Protein AF-A0AAW9W8H2-F1 (afdb_monomer)

Sequence (127 aa):
VPVEIEWKGVDGKSNPSANRPPSVELNLNQKKDGSIKDSYRKVTSPVQTNSFTENTSFAKVAKGYDYELKAPDAPGYTVEVQKTGTKEKPSFKVIYRQLPSLTVKKILEGEQSPNKSFTINVTFSDK

Mean predicted aligned error: 6.84 Å

Structure (mmCIF, N/CA/C/O backbone):
data_AF-A0AAW9W8H2-F1
#
_entry.id   AF-A0AAW9W8H2-F1
#
loop_
_atom_site.group_PDB
_atom_site.id
_atom_site.type_symbol
_atom_site.label_atom_id
_atom_site.label_alt_id
_atom_site.label_comp_id
_atom_site.label_asym_id
_atom_site.label_entity_id
_atom_site.label_seq_id
_atom_site.pdbx_PDB_ins_code
_atom_site.Cartn_x
_atom_site.Cartn_y
_atom_site.Cartn_z
_atom_site.occupancy
_atom_site.B_iso_or_equiv
_atom_site.auth_seq_id
_atom_site.auth_comp_id
_atom_site.auth_asym_id
_atom_site.auth_atom_id
_atom_site.pdbx_PDB_model_num
ATOM 1 N N . VAL A 1 1 ? -8.759 7.600 11.751 1.00 96.19 1 VAL A N 1
ATOM 2 C CA . VAL A 1 1 ? -7.768 6.499 11.767 1.00 96.19 1 VAL A CA 1
ATOM 3 C C . VAL A 1 1 ? -6.698 6.838 10.757 1.00 96.19 1 VAL A C 1
ATOM 5 O O . VAL A 1 1 ? -7.016 6.805 9.571 1.00 96.19 1 VAL A O 1
ATOM 8 N N . PRO A 1 2 ? -5.517 7.284 11.203 1.00 97.94 2 PRO A N 1
ATOM 9 C CA . PRO A 1 2 ? -4.417 7.622 10.311 1.00 97.94 2 PRO A CA 1
ATOM 10 C C . PRO A 1 2 ? -3.827 6.368 9.662 1.00 97.94 2 PRO A C 1
ATOM 12 O O . PRO A 1 2 ? -3.821 5.288 10.264 1.00 97.94 2 PRO A O 1
ATOM 15 N N . VAL A 1 3 ? -3.351 6.539 8.434 1.00 98.50 3 VAL A N 1
ATOM 16 C CA . VAL A 1 3 ? -2.629 5.534 7.662 1.00 98.50 3 VAL A CA 1
ATOM 17 C C . VAL A 1 3 ? -1.419 6.187 7.012 1.00 98.50 3 VAL A C 1
ATOM 19 O O . VAL A 1 3 ? -1.562 7.185 6.305 1.00 98.50 3 VAL A O 1
ATOM 22 N N . GLU A 1 4 ? -0.258 5.592 7.234 1.00 98.31 4 GLU A N 1
ATOM 23 C CA . GLU A 1 4 ? 0.975 5.889 6.508 1.00 98.31 4 GLU A CA 1
ATOM 24 C C . GLU A 1 4 ? 1.150 4.855 5.388 1.00 98.31 4 GLU A C 1
ATOM 26 O O . GLU A 1 4 ? 0.906 3.667 5.601 1.00 98.31 4 GLU A O 1
ATOM 31 N N . ILE A 1 5 ? 1.547 5.287 4.198 1.00 98.19 5 ILE A N 1
ATOM 32 C CA . ILE A 1 5 ? 1.855 4.425 3.055 1.00 98.19 5 ILE A CA 1
ATOM 33 C C . ILE A 1 5 ? 3.324 4.648 2.707 1.00 98.19 5 ILE A C 1
ATOM 35 O O . ILE A 1 5 ? 3.748 5.791 2.582 1.00 98.19 5 ILE A O 1
ATOM 39 N N . GLU A 1 6 ? 4.099 3.577 2.557 1.00 97.38 6 GLU A N 1
ATOM 40 C CA . GLU A 1 6 ? 5.499 3.620 2.138 1.00 97.38 6 GLU A CA 1
ATOM 41 C C . GLU A 1 6 ? 5.724 2.794 0.873 1.00 97.38 6 GLU A C 1
ATOM 43 O O . GLU A 1 6 ? 5.313 1.636 0.791 1.00 97.38 6 GLU A O 1
ATOM 48 N N . TRP A 1 7 ? 6.478 3.359 -0.065 1.00 97.31 7 TRP A N 1
ATOM 49 C CA . TRP A 1 7 ? 6.964 2.681 -1.260 1.00 97.31 7 TRP A CA 1
ATOM 50 C C . TRP A 1 7 ? 8.462 2.409 -1.136 1.00 97.31 7 TRP A C 1
ATOM 52 O O . TRP A 1 7 ? 9.274 3.328 -1.015 1.00 97.31 7 TRP A O 1
ATOM 62 N N . LYS A 1 8 ? 8.843 1.134 -1.194 1.00 96.44 8 LYS A N 1
ATOM 63 C CA . LYS A 1 8 ? 10.224 0.669 -1.031 1.00 96.44 8 LYS A CA 1
ATOM 64 C C . LYS A 1 8 ? 10.728 -0.002 -2.297 1.00 96.44 8 LYS A C 1
ATOM 66 O O . LYS A 1 8 ? 9.993 -0.743 -2.947 1.00 96.44 8 LYS A O 1
ATOM 71 N N . GLY A 1 9 ? 11.994 0.236 -2.619 1.00 94.38 9 GLY A N 1
ATOM 72 C CA . GLY A 1 9 ? 12.736 -0.505 -3.629 1.00 94.38 9 GLY A CA 1
ATOM 73 C C . GLY A 1 9 ? 12.995 -1.951 -3.204 1.00 94.38 9 GLY A C 1
ATOM 74 O O . GLY A 1 9 ? 12.667 -2.367 -2.089 1.00 94.38 9 GLY A O 1
ATOM 75 N N . VAL A 1 10 ? 13.613 -2.717 -4.105 1.00 91.00 10 VAL A N 1
ATOM 76 C CA . VAL A 1 10 ? 13.930 -4.141 -3.890 1.00 91.00 10 VAL A CA 1
ATOM 77 C C . VAL A 1 10 ? 14.832 -4.334 -2.663 1.00 91.00 10 VAL A C 1
ATOM 79 O O . VAL A 1 10 ? 14.648 -5.272 -1.892 1.00 91.00 10 VAL A O 1
ATOM 82 N N . ASP A 1 11 ? 15.752 -3.396 -2.422 1.00 87.31 11 ASP A N 1
ATOM 83 C CA . ASP A 1 11 ? 16.661 -3.376 -1.269 1.00 87.31 11 ASP A CA 1
ATOM 84 C C . ASP A 1 11 ? 16.004 -2.881 0.037 1.00 87.31 11 ASP A C 1
ATOM 86 O O . ASP A 1 11 ? 16.645 -2.824 1.085 1.00 87.31 11 ASP A O 1
ATOM 90 N N . GLY A 1 12 ? 14.718 -2.520 -0.006 1.00 83.88 12 GLY A N 1
ATOM 91 C CA . GLY A 1 12 ? 13.974 -1.982 1.127 1.00 83.88 12 GLY A CA 1
ATOM 92 C C . GLY A 1 12 ? 14.171 -0.493 1.396 1.00 83.88 12 GLY A C 1
ATOM 93 O O . GLY A 1 12 ? 13.599 -0.001 2.370 1.00 83.88 12 GLY A O 1
ATOM 94 N N . LYS A 1 13 ? 14.934 0.231 0.568 1.00 86.88 13 LYS A N 1
ATOM 95 C CA . LYS A 1 13 ? 15.122 1.682 0.702 1.00 86.88 13 LYS A CA 1
ATOM 96 C C . LYS A 1 13 ? 14.051 2.470 -0.049 1.00 86.88 13 LYS A C 1
ATOM 98 O O . LYS A 1 13 ? 13.361 1.950 -0.923 1.00 86.88 13 LYS A O 1
ATOM 103 N N . SER A 1 14 ? 13.928 3.751 0.275 1.00 78.00 14 SER A N 1
ATOM 104 C CA . SER A 1 14 ? 12.977 4.668 -0.358 1.00 78.00 14 SER A CA 1
ATOM 105 C C . SER A 1 14 ? 13.520 5.179 -1.695 1.00 78.00 14 SER A C 1
ATOM 107 O O . SER A 1 14 ? 14.228 6.178 -1.696 1.00 78.00 14 SER A O 1
ATOM 109 N N . ASN A 1 15 ? 13.253 4.463 -2.795 1.00 85.75 15 ASN A N 1
ATOM 110 C CA . ASN A 1 15 ? 13.341 4.919 -4.200 1.00 85.75 15 ASN A CA 1
ATOM 111 C C . ASN A 1 15 ? 13.059 3.741 -5.168 1.00 85.75 15 ASN A C 1
ATOM 113 O O . ASN A 1 15 ? 13.974 3.274 -5.854 1.00 85.75 15 ASN A O 1
ATOM 117 N N . PRO A 1 16 ? 11.847 3.160 -5.183 1.00 91.62 16 PRO A N 1
ATOM 118 C CA . PRO A 1 16 ? 11.533 2.104 -6.136 1.00 91.62 16 PRO A CA 1
ATOM 119 C C . PRO A 1 16 ? 11.559 2.607 -7.585 1.00 91.62 16 PRO A C 1
ATOM 121 O O . PRO A 1 16 ? 11.120 3.716 -7.881 1.00 91.62 16 PRO A O 1
ATOM 124 N N . SER A 1 17 ? 12.023 1.74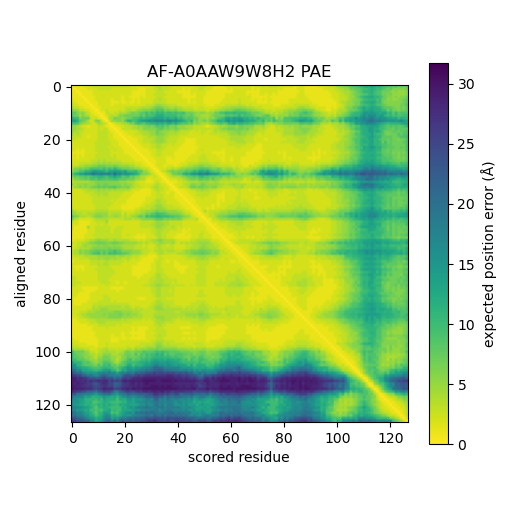9 -8.492 1.00 89.75 17 SER A N 1
ATOM 125 C CA . SER A 1 17 ? 12.041 1.987 -9.939 1.00 89.75 17 SER A CA 1
ATOM 126 C C . SER A 1 17 ? 10.799 1.467 -10.665 1.00 89.75 17 SER A C 1
ATOM 128 O O . SER A 1 17 ? 10.577 1.829 -11.819 1.00 89.75 17 SER A O 1
ATOM 130 N N . ALA A 1 18 ? 9.998 0.613 -10.021 1.00 90.88 18 ALA A N 1
ATOM 131 C CA . ALA A 1 18 ? 8.727 0.168 -10.580 1.00 90.88 18 ALA A CA 1
ATOM 132 C C . ALA A 1 18 ? 7.729 1.336 -10.666 1.00 90.88 18 ALA A C 1
ATOM 134 O O . ALA A 1 18 ? 7.726 2.249 -9.839 1.00 90.88 18 ALA A O 1
ATOM 135 N N . ASN A 1 19 ? 6.868 1.307 -11.685 1.00 92.56 19 ASN A N 1
ATOM 136 C CA . ASN A 1 19 ? 5.823 2.313 -11.838 1.00 92.56 19 ASN A CA 1
ATOM 137 C C . ASN A 1 19 ? 4.820 2.197 -10.688 1.00 92.56 19 ASN A C 1
ATOM 139 O O . ASN A 1 19 ? 4.276 1.122 -10.437 1.00 92.56 19 ASN A O 1
ATOM 143 N N . ARG A 1 20 ? 4.539 3.320 -10.026 1.00 94.25 20 ARG A N 1
ATOM 144 C CA . ARG A 1 20 ? 3.530 3.391 -8.967 1.00 94.25 20 ARG A CA 1
ATOM 145 C C . ARG A 1 20 ? 2.168 3.761 -9.560 1.00 94.25 20 ARG A C 1
ATOM 147 O O . ARG A 1 20 ? 2.125 4.567 -10.493 1.00 94.25 20 ARG A O 1
ATOM 154 N N . PRO A 1 21 ? 1.057 3.199 -9.049 1.00 95.44 21 PRO A N 1
ATOM 155 C CA . PRO A 1 21 ? -0.275 3.621 -9.461 1.00 95.44 21 PRO A CA 1
ATOM 156 C C . PRO A 1 21 ? -0.491 5.105 -9.117 1.00 95.44 21 PRO A C 1
ATOM 158 O O . PRO A 1 21 ? 0.139 5.612 -8.192 1.00 95.44 21 PRO A O 1
ATOM 161 N N . PRO A 1 22 ? -1.396 5.816 -9.810 1.00 95.94 22 PRO A N 1
ATOM 162 C CA . PRO A 1 22 ? -1.654 7.234 -9.543 1.00 95.94 22 PRO A CA 1
ATOM 163 C C . PRO A 1 22 ? -2.296 7.481 -8.166 1.00 95.94 22 PRO A C 1
ATOM 165 O O . PRO A 1 22 ? -2.200 8.574 -7.608 1.00 95.94 22 PRO A O 1
ATOM 168 N N . SER A 1 23 ? -2.974 6.477 -7.612 1.00 97.00 23 SER A N 1
ATOM 169 C CA . SER A 1 23 ? -3.589 6.519 -6.290 1.00 97.00 23 SER A CA 1
ATOM 170 C C . SER A 1 23 ? -3.809 5.109 -5.743 1.00 97.00 23 SER A C 1
ATOM 172 O O .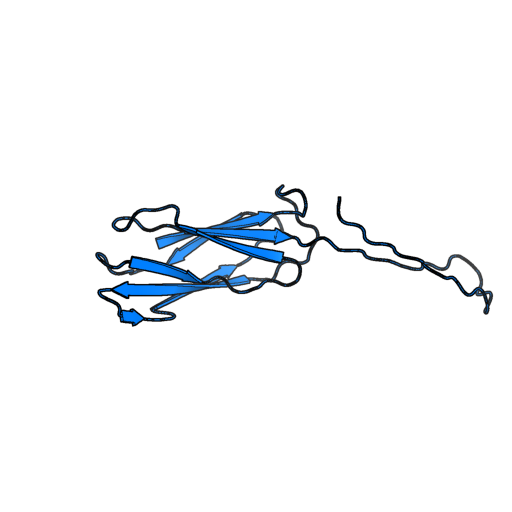 SER A 1 23 ? -3.748 4.121 -6.475 1.00 97.00 23 SER A O 1
ATOM 174 N N . VAL A 1 24 ? -4.072 5.025 -4.440 1.00 96.94 24 VAL A N 1
ATOM 175 C CA . VAL A 1 24 ? -4.388 3.790 -3.717 1.00 96.94 24 VAL A CA 1
ATOM 176 C C . VAL A 1 24 ? -5.726 3.976 -2.999 1.00 96.94 24 VAL A C 1
ATOM 178 O O . VAL A 1 24 ? -5.853 4.874 -2.166 1.00 96.94 24 VAL A O 1
ATOM 181 N N . GLU A 1 25 ? -6.729 3.144 -3.298 1.00 97.81 25 GLU A N 1
ATOM 182 C CA . GLU A 1 25 ? -7.988 3.089 -2.535 1.00 97.81 25 GLU A CA 1
ATOM 183 C C . GLU A 1 25 ? -7.853 2.087 -1.385 1.00 97.81 25 GLU A C 1
ATOM 185 O O . GLU A 1 25 ? -7.765 0.883 -1.601 1.00 97.81 25 GLU A O 1
ATOM 190 N N . LEU A 1 26 ? -7.865 2.583 -0.153 1.00 98.06 26 LEU A N 1
ATOM 191 C CA . LEU A 1 26 ? -7.790 1.772 1.054 1.00 98.06 26 LEU A CA 1
ATOM 192 C C . LEU A 1 26 ? -9.185 1.498 1.618 1.00 98.06 26 LEU A C 1
ATOM 194 O O . LEU A 1 26 ? -10.020 2.402 1.708 1.00 98.06 26 LEU A O 1
ATOM 198 N N . ASN A 1 27 ? -9.397 0.273 2.098 1.00 97.81 27 ASN A N 1
ATOM 199 C CA . ASN A 1 27 ? -10.651 -0.161 2.707 1.00 97.81 27 ASN A CA 1
ATOM 200 C C . ASN A 1 27 ? -10.444 -0.485 4.188 1.00 97.81 27 ASN A C 1
ATOM 202 O O . ASN A 1 27 ? -9.592 -1.293 4.545 1.00 97.81 27 ASN A O 1
ATOM 206 N N . LEU A 1 28 ? -11.241 0.130 5.058 1.00 97.62 28 LEU A N 1
ATOM 207 C CA . LEU A 1 28 ? -11.253 -0.161 6.487 1.00 97.62 28 LEU A CA 1
ATOM 208 C C . LEU A 1 28 ? -12.420 -1.093 6.802 1.00 97.62 28 LEU A C 1
ATOM 210 O O . LEU A 1 28 ? -13.579 -0.713 6.635 1.00 97.62 28 LEU A O 1
ATOM 214 N N . ASN A 1 29 ? -12.112 -2.278 7.311 1.00 96.50 29 ASN A N 1
ATOM 215 C CA . ASN A 1 29 ? -13.074 -3.237 7.830 1.00 96.50 29 ASN A CA 1
ATOM 216 C C . ASN A 1 29 ? -13.302 -2.995 9.322 1.00 96.50 29 ASN A C 1
ATOM 218 O O . ASN A 1 29 ? -12.358 -2.715 10.063 1.00 96.50 29 ASN A O 1
ATOM 222 N N . GLN A 1 30 ? -14.547 -3.131 9.773 1.00 95.75 30 GLN A N 1
ATOM 223 C CA . GLN A 1 30 ? -14.919 -3.006 11.183 1.00 95.75 30 GLN A CA 1
ATOM 224 C C . GLN A 1 30 ? -15.300 -4.380 11.744 1.00 95.75 30 GLN A C 1
ATOM 226 O O . GLN A 1 30 ? -16.102 -5.084 11.137 1.00 95.75 30 GLN A O 1
ATOM 231 N N . LYS A 1 31 ? -14.750 -4.749 12.904 1.00 93.88 31 LYS A N 1
ATOM 232 C CA . LYS A 1 31 ? -14.981 -6.033 13.577 1.00 93.88 31 LYS A CA 1
ATOM 233 C C . LYS A 1 31 ? -15.523 -5.824 14.991 1.00 93.88 31 LYS A C 1
ATOM 235 O O . LYS A 1 31 ? -15.038 -4.956 15.724 1.00 93.88 31 LYS A O 1
ATOM 240 N N . LYS A 1 32 ? -16.513 -6.631 15.375 1.00 91.06 32 LYS A N 1
ATOM 241 C CA . LYS A 1 32 ? -17.052 -6.698 16.742 1.00 91.06 32 LYS A CA 1
ATOM 242 C C . LYS A 1 32 ? -17.738 -8.039 16.980 1.00 91.06 32 LYS A C 1
ATOM 244 O O . LYS A 1 32 ? -18.575 -8.431 16.174 1.00 91.06 32 LYS A O 1
ATOM 249 N N . ASP A 1 33 ? -17.392 -8.712 18.075 1.00 86.94 33 ASP A N 1
ATOM 250 C CA . ASP A 1 33 ? -18.071 -9.923 18.565 1.00 86.94 33 ASP A CA 1
ATOM 251 C C . ASP A 1 33 ? -18.284 -10.996 17.474 1.00 86.94 33 ASP A C 1
ATOM 253 O O . ASP A 1 33 ? -19.367 -11.547 17.314 1.00 86.94 33 ASP A O 1
ATOM 257 N N . GLY A 1 34 ? -17.256 -11.242 16.652 1.00 82.56 34 GLY A N 1
ATOM 258 C CA . GLY A 1 34 ? -17.300 -12.206 15.542 1.00 82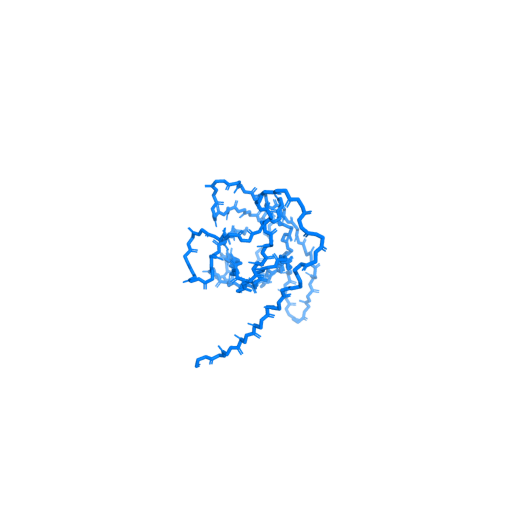.56 34 GLY A CA 1
ATOM 259 C C . GLY A 1 34 ? -17.959 -11.699 14.251 1.00 82.56 34 GLY A C 1
ATOM 260 O O . GLY A 1 34 ? -17.777 -12.310 13.202 1.00 82.56 34 GLY A O 1
ATOM 261 N N . SER A 1 35 ? -18.655 -10.558 14.281 1.00 89.56 35 SER A N 1
ATOM 262 C CA . SER A 1 35 ? -19.178 -9.901 13.078 1.00 89.56 35 SER A CA 1
ATOM 263 C C . SER A 1 35 ? -18.106 -9.058 12.382 1.00 89.56 35 SER A C 1
ATOM 265 O O . SER A 1 35 ? -17.309 -8.371 13.033 1.00 89.56 35 SER A O 1
ATOM 267 N N . ILE A 1 36 ? -18.101 -9.098 11.048 1.00 93.00 36 ILE A N 1
ATOM 268 C CA . ILE A 1 36 ? -17.230 -8.281 10.199 1.00 93.00 36 ILE A CA 1
ATOM 269 C C . ILE A 1 36 ? -18.109 -7.466 9.257 1.00 93.00 36 ILE A C 1
ATOM 271 O O . ILE A 1 36 ? -18.930 -8.006 8.521 1.00 93.00 36 ILE A O 1
ATOM 275 N N . LYS A 1 37 ? -17.912 -6.150 9.270 1.00 94.19 37 LYS A N 1
ATOM 276 C CA . LYS A 1 37 ? -18.439 -5.235 8.264 1.00 94.19 37 LYS A CA 1
ATOM 277 C C . LYS A 1 37 ? -17.311 -4.872 7.306 1.00 94.19 37 LYS A C 1
ATOM 279 O O . LYS A 1 37 ? -16.490 -3.996 7.606 1.00 94.19 37 LYS A O 1
ATOM 284 N N . ASP A 1 38 ? -17.265 -5.574 6.178 1.00 93.00 38 ASP A N 1
ATOM 285 C CA . ASP A 1 38 ? -16.315 -5.295 5.105 1.00 93.00 38 ASP A CA 1
ATOM 286 C C . ASP A 1 38 ? -16.547 -3.911 4.492 1.00 93.00 38 ASP A C 1
ATOM 288 O O . ASP A 1 38 ? -17.679 -3.437 4.382 1.00 93.00 38 ASP A O 1
ATOM 292 N N . SER A 1 39 ? -15.453 -3.258 4.092 1.00 90.69 39 SER A N 1
ATOM 2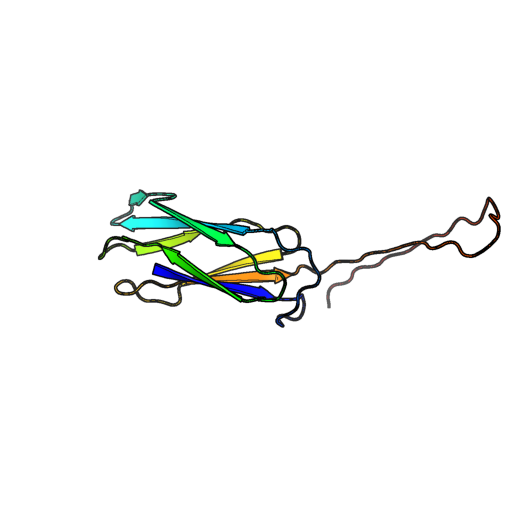93 C CA . SER A 1 39 ? -15.454 -1.932 3.459 1.00 90.69 39 SER A CA 1
ATOM 294 C C . SER A 1 39 ? -16.277 -0.886 4.224 1.00 90.69 39 SER A C 1
ATOM 296 O O . SER A 1 39 ? -16.919 -0.023 3.625 1.00 90.69 39 SER A O 1
ATOM 298 N N . TYR A 1 40 ? -16.261 -0.943 5.563 1.00 96.12 40 TYR A N 1
ATOM 299 C CA . TYR A 1 40 ? -16.975 -0.009 6.438 1.00 96.12 40 TYR A CA 1
ATOM 300 C C . TYR A 1 40 ? -16.668 1.460 6.102 1.00 96.12 40 TYR A C 1
ATOM 302 O O . TYR A 1 40 ? -17.566 2.307 6.130 1.00 96.12 40 TYR A O 1
ATOM 310 N N . ARG A 1 41 ? -15.409 1.767 5.773 1.00 96.94 41 ARG A N 1
ATOM 311 C CA . ARG A 1 41 ? -14.990 3.060 5.218 1.00 96.94 41 ARG A CA 1
ATOM 312 C C . ARG A 1 41 ? -13.988 2.856 4.091 1.00 96.94 41 ARG A C 1
ATOM 314 O O . ARG A 1 41 ? -13.230 1.892 4.107 1.00 96.94 41 ARG A O 1
ATOM 321 N N . LYS A 1 42 ? -13.944 3.825 3.180 1.00 97.00 42 LYS A N 1
ATOM 322 C CA . LYS A 1 42 ? -12.968 3.908 2.094 1.00 97.00 42 LYS A CA 1
ATOM 323 C C . LYS A 1 42 ? -12.245 5.246 2.125 1.00 97.00 42 LYS A C 1
ATOM 325 O O . LYS A 1 42 ? -12.841 6.245 2.538 1.00 97.00 42 LYS A O 1
ATOM 330 N N . VAL A 1 43 ? -10.988 5.267 1.704 1.00 97.50 43 VAL A N 1
ATOM 331 C CA . VAL A 1 43 ? -10.245 6.505 1.454 1.00 97.50 43 VAL A CA 1
ATOM 332 C C . VAL A 1 43 ? -9.278 6.298 0.300 1.00 97.50 43 VAL A C 1
ATOM 334 O O . VAL A 1 43 ? -8.620 5.265 0.218 1.00 97.50 43 VAL A O 1
ATOM 337 N N . THR A 1 44 ? -9.173 7.290 -0.575 1.00 97.62 44 THR A N 1
ATOM 338 C CA . THR A 1 44 ? -8.210 7.286 -1.675 1.00 97.62 44 THR A CA 1
ATOM 339 C C . THR A 1 44 ? -7.022 8.159 -1.298 1.00 97.62 44 THR A C 1
ATOM 341 O O . THR A 1 44 ? -7.199 9.323 -0.938 1.00 97.62 44 THR A O 1
ATOM 344 N N . SER A 1 45 ? -5.815 7.603 -1.371 1.00 97.00 45 SER A N 1
ATOM 345 C CA . SER A 1 45 ? -4.565 8.344 -1.208 1.00 97.00 45 SER A CA 1
ATOM 346 C C . SER A 1 45 ? -3.931 8.574 -2.580 1.00 97.00 45 SER A C 1
ATOM 348 O O . SER A 1 45 ? -3.604 7.590 -3.246 1.00 97.00 45 SER A O 1
ATOM 350 N N . PRO A 1 46 ? -3.765 9.824 -3.042 1.00 96.69 46 PRO A N 1
ATOM 351 C CA . PRO A 1 46 ? -3.018 10.098 -4.265 1.00 96.69 46 PRO A CA 1
ATOM 352 C C . PRO A 1 46 ? -1.536 9.771 -4.054 1.00 96.69 46 PRO A C 1
ATOM 354 O O . PRO A 1 46 ? -0.974 10.104 -3.010 1.00 96.69 46 PRO A O 1
ATOM 357 N N . VAL A 1 47 ? -0.905 9.139 -5.042 1.00 95.25 47 VAL A N 1
ATOM 358 C CA . VAL A 1 47 ? 0.538 8.872 -5.028 1.00 95.25 47 VAL A CA 1
ATOM 359 C C . VAL A 1 47 ? 1.251 10.072 -5.633 1.00 95.25 47 VAL A C 1
ATOM 361 O O . VAL A 1 47 ? 0.923 10.524 -6.730 1.00 95.25 47 VAL A O 1
ATOM 364 N N . GLN A 1 48 ? 2.230 10.607 -4.910 1.00 91.94 48 GLN A N 1
ATOM 365 C CA . GLN A 1 48 ? 2.974 11.781 -5.353 1.00 91.94 48 GLN A CA 1
ATOM 366 C C . GLN A 1 48 ? 4.261 11.356 -6.058 1.00 91.94 48 GLN A C 1
ATOM 368 O O . GLN A 1 48 ? 5.033 10.560 -5.528 1.00 91.94 48 GLN A O 1
ATOM 373 N N . THR A 1 49 ? 4.547 11.931 -7.226 1.00 86.19 49 THR A N 1
ATOM 374 C CA . THR A 1 49 ? 5.719 11.560 -8.040 1.00 86.19 49 THR A CA 1
ATOM 375 C C . THR A 1 49 ? 7.043 11.682 -7.281 1.00 86.19 49 THR A C 1
ATOM 377 O O . THR A 1 49 ? 7.895 10.810 -7.413 1.00 86.19 49 THR A O 1
ATOM 380 N N . ASN A 1 50 ? 7.186 12.709 -6.435 1.00 87.25 50 ASN A N 1
ATOM 381 C CA . ASN A 1 50 ? 8.437 13.037 -5.738 1.00 87.25 50 ASN A CA 1
ATOM 382 C C . ASN A 1 50 ? 8.450 12.649 -4.247 1.00 87.25 50 ASN A C 1
ATOM 384 O O . ASN A 1 50 ? 9.382 13.013 -3.535 1.00 87.25 50 ASN A O 1
ATOM 388 N N . SER A 1 51 ? 7.427 11.940 -3.763 1.00 91.38 51 SER A N 1
ATOM 389 C CA . SER A 1 51 ? 7.397 11.384 -2.406 1.00 91.38 51 SER A CA 1
ATOM 390 C C . SER A 1 51 ? 7.232 9.878 -2.484 1.00 91.38 51 SER A C 1
ATOM 392 O O . SER A 1 51 ? 6.488 9.401 -3.330 1.00 91.38 51 SER A O 1
ATOM 394 N N . PHE A 1 52 ? 7.889 9.135 -1.599 1.00 94.69 52 PHE A N 1
ATOM 395 C CA . PHE A 1 52 ? 7.693 7.687 -1.433 1.00 94.69 52 PHE A CA 1
ATOM 396 C C . PHE A 1 52 ? 6.942 7.346 -0.148 1.00 94.69 52 PHE A C 1
ATOM 398 O O . PHE A 1 52 ? 6.823 6.175 0.208 1.00 94.69 52 PHE A O 1
ATOM 405 N N . THR A 1 53 ? 6.450 8.375 0.536 1.00 95.25 53 THR A N 1
ATOM 406 C CA . THR A 1 53 ? 5.613 8.245 1.716 1.00 95.25 53 THR A CA 1
ATOM 407 C C . THR A 1 53 ? 4.376 9.109 1.540 1.00 95.25 53 THR A C 1
ATOM 409 O O . THR A 1 53 ? 4.471 10.301 1.232 1.00 95.25 53 THR A O 1
ATOM 412 N N . GLU A 1 54 ? 3.208 8.523 1.762 1.00 95.62 54 GLU A N 1
ATOM 413 C CA . GLU A 1 54 ? 1.938 9.233 1.774 1.00 95.62 54 GLU A CA 1
ATOM 414 C C . GLU A 1 54 ? 1.255 9.074 3.130 1.00 95.62 54 GLU A C 1
ATOM 416 O O . GLU A 1 54 ? 1.370 8.049 3.797 1.00 95.62 54 GLU A O 1
ATOM 421 N N . ASN A 1 55 ? 0.512 10.099 3.536 1.00 96.88 55 ASN A N 1
ATOM 422 C CA . ASN A 1 55 ? -0.298 10.062 4.744 1.00 96.88 55 ASN A CA 1
ATOM 423 C C . ASN A 1 55 ? -1.754 10.320 4.374 1.00 96.88 55 ASN A C 1
ATOM 425 O O . ASN A 1 55 ? -2.073 11.297 3.696 1.00 96.88 55 ASN A O 1
ATOM 429 N N . THR A 1 56 ? -2.648 9.460 4.849 1.00 97.50 56 THR A N 1
ATOM 430 C CA . THR A 1 56 ? -4.096 9.618 4.694 1.00 97.50 56 THR A CA 1
ATOM 431 C C . THR A 1 56 ? -4.813 9.227 5.983 1.00 97.50 56 THR A C 1
ATOM 433 O O . THR A 1 56 ? -4.200 8.788 6.959 1.00 97.50 56 THR A O 1
ATOM 436 N N . SER A 1 57 ? -6.129 9.422 6.048 1.00 97.56 57 SER A N 1
ATOM 437 C CA . SER A 1 57 ? -6.894 8.976 7.208 1.00 97.56 57 SER A CA 1
ATOM 438 C C . SER A 1 57 ? -8.362 8.706 6.905 1.00 97.56 57 SER A C 1
ATOM 440 O O . SER A 1 57 ? -8.999 9.388 6.107 1.00 97.56 57 SER A O 1
ATOM 442 N N . PHE A 1 58 ? -8.935 7.743 7.625 1.00 97.56 58 PHE A N 1
ATOM 443 C CA . PHE A 1 58 ? -10.381 7.550 7.671 1.00 97.56 58 PHE A CA 1
ATOM 444 C C . PHE A 1 58 ? -10.998 8.478 8.720 1.00 97.56 58 PHE A C 1
ATOM 446 O O . PHE A 1 58 ? -10.696 8.365 9.918 1.00 97.56 58 PHE A O 1
ATOM 453 N N . ALA A 1 59 ? -11.888 9.367 8.285 1.00 93.75 59 ALA A N 1
ATOM 454 C CA . ALA A 1 59 ? -12.659 10.242 9.161 1.00 93.75 59 ALA A CA 1
ATOM 455 C C . ALA A 1 59 ? -13.903 9.534 9.736 1.00 93.75 59 ALA A C 1
ATOM 457 O O . ALA A 1 59 ? -14.400 8.557 9.175 1.00 93.75 59 ALA A O 1
ATOM 458 N N . LYS A 1 60 ? -14.437 10.056 10.852 1.00 92.44 60 LYS A N 1
ATOM 459 C CA . LYS A 1 60 ? -15.717 9.619 11.458 1.00 92.44 60 LYS A CA 1
ATOM 460 C C . LYS A 1 60 ? -15.804 8.094 11.678 1.00 92.44 60 LYS A C 1
ATOM 462 O O . LYS A 1 60 ? -16.780 7.439 11.299 1.00 92.44 60 LYS A O 1
ATOM 467 N N . VAL A 1 61 ? -14.753 7.526 12.268 1.00 93.31 61 VAL A N 1
ATOM 468 C CA . VAL A 1 61 ? -14.659 6.100 12.6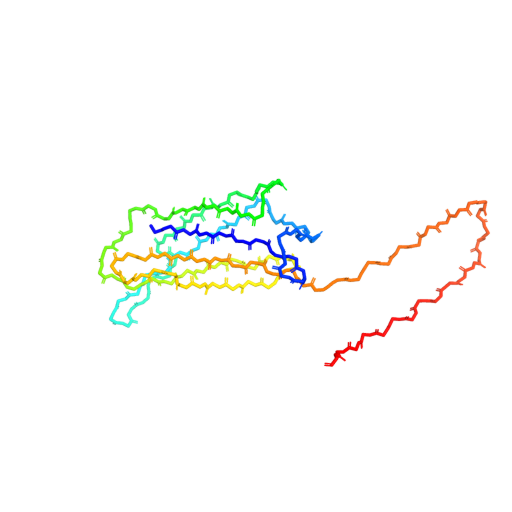16 1.00 93.31 61 VAL A CA 1
ATOM 469 C C . VAL A 1 61 ? -15.167 5.881 14.044 1.00 93.31 61 VAL A C 1
ATOM 471 O O . VAL A 1 61 ? -14.883 6.685 14.929 1.00 93.31 61 VAL A O 1
ATOM 474 N N . ALA A 1 62 ? -15.948 4.820 14.262 1.00 91.69 62 ALA A N 1
ATOM 475 C CA . ALA A 1 62 ? -16.572 4.554 15.557 1.00 91.69 62 ALA A CA 1
ATOM 476 C C . ALA A 1 62 ? -15.537 4.089 16.598 1.00 91.69 62 ALA A C 1
ATOM 478 O O . ALA A 1 62 ? -14.542 3.447 16.262 1.00 91.69 62 ALA A O 1
ATOM 479 N N . LYS A 1 63 ? -15.768 4.379 17.877 1.00 89.25 63 LYS A N 1
ATOM 480 C CA . LYS A 1 63 ? -14.923 3.875 18.973 1.00 89.25 63 LYS A CA 1
ATOM 481 C C . LYS A 1 63 ? -15.417 2.506 19.452 1.00 89.25 63 LYS A C 1
ATOM 483 O O . LYS A 1 63 ? -16.592 2.195 19.282 1.00 89.25 63 LYS A O 1
ATOM 488 N N . GLY A 1 64 ? -14.533 1.717 20.065 1.00 88.31 64 GLY A N 1
ATOM 489 C CA . GLY A 1 64 ? -14.883 0.428 20.684 1.00 88.31 64 GLY A CA 1
ATOM 490 C C . GLY A 1 64 ? -14.966 -0.764 19.723 1.00 88.31 64 GLY A C 1
ATOM 491 O O . GLY A 1 64 ? -15.444 -1.822 20.118 1.00 88.31 64 GLY A O 1
ATOM 492 N N . TYR A 1 65 ? -14.495 -0.608 18.486 1.00 92.19 65 TYR A N 1
ATOM 493 C CA . TYR A 1 65 ? -14.425 -1.675 17.486 1.00 92.19 65 TYR A CA 1
ATOM 494 C C . TYR A 1 65 ? -12.972 -2.017 17.181 1.00 92.19 65 TYR A C 1
ATOM 496 O O . TYR A 1 65 ? -12.095 -1.155 17.278 1.00 92.19 65 TYR A O 1
ATOM 504 N N . ASP A 1 66 ? -12.740 -3.256 16.761 1.00 93.00 66 ASP A N 1
ATOM 505 C CA . ASP A 1 66 ? -11.479 -3.637 16.145 1.00 93.00 66 ASP A CA 1
ATOM 506 C C . ASP A 1 66 ? -11.523 -3.317 14.652 1.00 93.00 66 ASP A C 1
ATOM 508 O O . ASP A 1 66 ? -12.555 -3.455 13.993 1.00 93.00 66 ASP A O 1
ATOM 512 N N . TYR A 1 67 ? -10.399 -2.852 14.120 1.00 95.75 67 TYR A N 1
ATOM 513 C CA . TYR A 1 67 ? -10.288 -2.443 12.727 1.00 95.75 67 TYR A CA 1
ATOM 514 C C . TYR A 1 67 ? -9.196 -3.232 12.024 1.00 95.75 67 TYR A C 1
ATOM 516 O O . TYR A 1 67 ? -8.147 -3.512 12.606 1.00 95.75 67 TYR A O 1
ATOM 524 N N . GLU A 1 68 ? -9.444 -3.538 10.758 1.00 95.81 68 GLU A N 1
ATOM 525 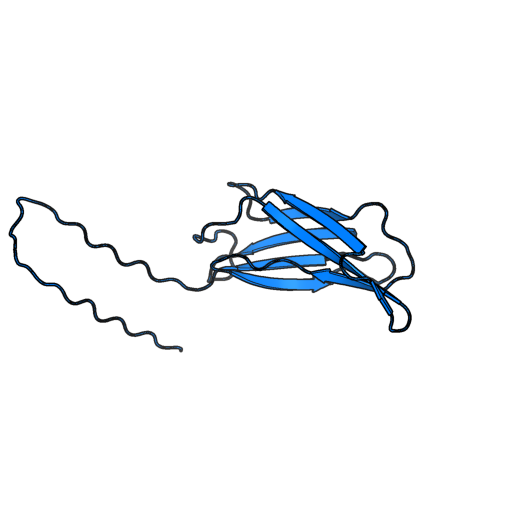C CA . GLU A 1 68 ? -8.485 -4.137 9.837 1.00 95.81 68 GLU A CA 1
ATOM 526 C C . GLU A 1 68 ? -8.439 -3.281 8.574 1.00 95.81 68 GLU A C 1
ATOM 528 O O . GLU A 1 68 ? -9.477 -2.839 8.081 1.00 95.81 68 GLU A O 1
ATOM 533 N N . LEU A 1 69 ? -7.236 -3.023 8.073 1.00 97.75 69 LEU A N 1
ATOM 534 C CA . LEU A 1 69 ? -7.028 -2.276 6.844 1.00 97.75 69 LEU A CA 1
ATOM 535 C C . LEU A 1 69 ? -6.738 -3.255 5.704 1.00 97.75 69 LEU A C 1
ATOM 537 O O . LEU A 1 69 ? -5.871 -4.114 5.831 1.00 97.75 69 LEU A O 1
ATOM 541 N N . LYS A 1 70 ? -7.440 -3.096 4.583 1.00 97.44 70 LYS A N 1
ATOM 542 C CA . LYS A 1 70 ? -7.148 -3.765 3.316 1.00 97.44 70 LYS A CA 1
ATOM 543 C C . LYS A 1 70 ? -6.590 -2.737 2.338 1.00 97.44 70 LYS A C 1
ATOM 545 O O . LYS A 1 70 ? -7.237 -1.723 2.059 1.00 97.44 70 LYS A O 1
ATOM 550 N N . ALA A 1 71 ? -5.392 -3.011 1.842 1.00 97.62 71 ALA A N 1
ATOM 551 C CA . ALA A 1 71 ? -4.755 -2.267 0.767 1.00 97.62 71 ALA A CA 1
ATOM 552 C C . ALA A 1 71 ? -4.838 -3.091 -0.533 1.00 97.62 71 ALA A C 1
ATOM 554 O O . ALA A 1 71 ? -4.808 -4.320 -0.455 1.00 97.62 71 ALA A O 1
ATOM 555 N N . PRO A 1 72 ? -5.008 -2.450 -1.699 1.00 97.19 72 PRO A N 1
ATOM 556 C CA . PRO A 1 72 ? -5.061 -3.140 -2.981 1.00 97.19 72 PRO A CA 1
ATOM 557 C C . PRO A 1 72 ? -3.664 -3.591 -3.416 1.00 97.19 72 PRO A C 1
ATOM 559 O O . PRO A 1 72 ? -2.662 -3.005 -3.014 1.00 97.19 72 PRO A O 1
ATOM 562 N N . ASP A 1 73 ? -3.598 -4.590 -4.291 1.00 96.56 73 ASP A N 1
ATOM 563 C CA . ASP A 1 73 ? -2.340 -4.957 -4.936 1.00 96.56 73 ASP A CA 1
ATOM 564 C C . ASP A 1 73 ? -1.868 -3.850 -5.890 1.00 96.56 73 ASP A C 1
ATOM 566 O O . ASP A 1 73 ? -2.668 -3.184 -6.555 1.00 96.56 73 ASP A O 1
ATOM 570 N N . ALA A 1 74 ? -0.549 -3.677 -5.987 1.00 95.75 74 ALA A N 1
ATOM 571 C CA . ALA A 1 74 ? 0.089 -2.761 -6.926 1.00 95.75 74 ALA A CA 1
ATOM 572 C C . ALA A 1 74 ? 1.053 -3.547 -7.835 1.00 95.75 74 ALA A C 1
ATOM 574 O O . ALA A 1 74 ? 1.932 -4.246 -7.321 1.00 95.75 74 ALA A O 1
ATOM 575 N N . PRO A 1 75 ? 0.935 -3.450 -9.174 1.00 94.75 75 PRO A N 1
ATOM 576 C CA . PRO A 1 75 ? 1.813 -4.172 -10.091 1.00 94.75 75 PRO A CA 1
ATOM 577 C C . PRO A 1 75 ? 3.297 -3.902 -9.823 1.00 94.75 75 PRO A C 1
ATOM 579 O O . PRO A 1 75 ? 3.724 -2.754 -9.750 1.00 94.75 75 PRO A O 1
ATOM 582 N N . GLY A 1 76 ? 4.089 -4.969 -9.697 1.00 94.62 76 GLY A N 1
ATOM 583 C CA . GLY A 1 76 ? 5.519 -4.865 -9.396 1.00 94.62 76 GLY A CA 1
ATOM 584 C C . GLY A 1 76 ? 5.846 -4.667 -7.914 1.00 94.62 76 GLY A C 1
ATOM 585 O O . GLY A 1 76 ? 7.009 -4.429 -7.598 1.00 94.62 76 GLY A O 1
ATOM 586 N N . TYR A 1 77 ? 4.870 -4.795 -7.009 1.00 97.12 77 TYR A N 1
ATOM 587 C CA . TYR A 1 77 ? 5.070 -4.694 -5.565 1.00 97.12 77 TYR A CA 1
ATOM 588 C C . TYR A 1 77 ? 4.415 -5.855 -4.814 1.00 97.12 77 TYR A C 1
ATOM 590 O O . TYR A 1 77 ? 3.367 -6.365 -5.195 1.00 97.12 77 TYR A O 1
ATOM 598 N N . THR A 1 78 ? 5.026 -6.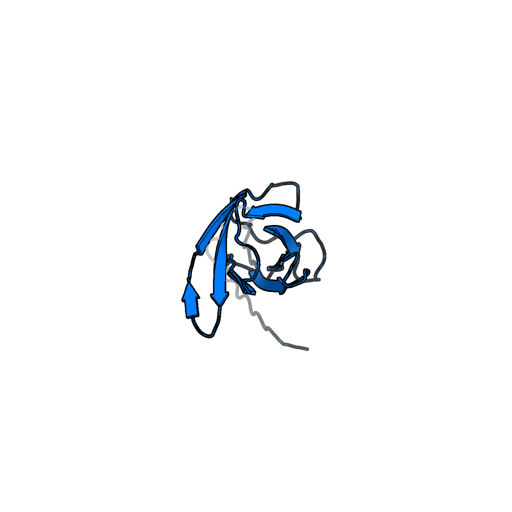223 -3.695 1.00 96.69 78 THR A N 1
ATOM 599 C CA . THR A 1 78 ? 4.347 -6.899 -2.582 1.00 96.69 78 THR A CA 1
ATOM 600 C C . THR A 1 78 ? 3.728 -5.848 -1.671 1.00 96.69 78 THR A C 1
ATOM 602 O O . THR A 1 78 ? 4.269 -4.746 -1.566 1.00 96.69 78 THR A O 1
ATOM 605 N N . VAL A 1 79 ? 2.619 -6.176 -1.009 1.00 97.38 79 VAL A N 1
ATOM 606 C CA . VAL A 1 79 ? 1.944 -5.284 -0.063 1.00 97.38 79 VAL A CA 1
ATOM 607 C C . VAL A 1 79 ? 1.889 -5.918 1.323 1.00 97.38 79 VAL A C 1
ATOM 609 O O . VAL A 1 79 ? 1.518 -7.079 1.482 1.00 97.38 79 VAL A O 1
ATOM 612 N N . GLU A 1 80 ? 2.255 -5.143 2.336 1.00 97.56 80 GLU A N 1
ATOM 613 C CA . GLU A 1 80 ? 2.159 -5.520 3.742 1.00 97.56 80 GLU A CA 1
ATOM 614 C C . GLU A 1 80 ? 1.365 -4.454 4.498 1.00 97.56 80 GLU A C 1
ATOM 616 O O . GLU A 1 80 ? 1.586 -3.255 4.323 1.00 97.56 80 GLU A O 1
ATOM 621 N N . VAL A 1 81 ? 0.446 -4.885 5.360 1.00 98.06 81 VAL A N 1
ATOM 622 C CA . VAL A 1 81 ? -0.330 -3.991 6.220 1.00 98.06 81 VAL A CA 1
ATOM 623 C C . VAL A 1 81 ? 0.001 -4.280 7.676 1.00 98.06 81 VAL A C 1
ATOM 625 O O . VAL A 1 81 ? -0.219 -5.381 8.173 1.00 98.06 81 VAL A O 1
ATOM 628 N N . GLN A 1 82 ? 0.472 -3.257 8.379 1.00 97.88 82 GLN A N 1
ATOM 629 C CA . GLN A 1 82 ? 0.827 -3.314 9.789 1.00 97.88 82 GLN A CA 1
ATOM 630 C C . GLN A 1 82 ? -0.147 -2.471 10.611 1.00 97.88 82 GLN A C 1
ATOM 632 O O . GLN A 1 82 ? -0.432 -1.315 10.284 1.00 97.88 82 GLN A O 1
ATOM 637 N N . LYS A 1 83 ? -0.644 -3.027 11.719 1.00 96.50 83 LYS A N 1
ATOM 638 C CA . LYS A 1 83 ? -1.370 -2.256 12.734 1.00 96.50 83 LYS A CA 1
ATOM 639 C C . LYS A 1 83 ? -0.347 -1.608 13.662 1.00 96.50 83 LYS A C 1
ATOM 641 O O . LYS A 1 83 ? 0.348 -2.306 14.390 1.00 96.50 83 LYS A O 1
ATOM 646 N N . THR A 1 84 ? -0.263 -0.283 13.635 1.00 96.69 84 THR A N 1
ATOM 647 C CA . THR A 1 84 ? 0.711 0.487 14.431 1.00 96.69 84 THR A CA 1
ATOM 648 C C . THR A 1 84 ? 0.103 1.094 15.695 1.00 96.69 84 THR A C 1
ATOM 650 O O . THR A 1 84 ? 0.832 1.501 16.593 1.00 96.69 84 THR A O 1
ATOM 653 N N . GLY A 1 85 ? -1.229 1.157 15.772 1.00 92.75 85 GLY A N 1
ATOM 654 C CA . GLY A 1 85 ? -1.965 1.758 16.886 1.00 92.75 85 GLY A CA 1
ATOM 655 C C . GLY A 1 85 ? -2.688 0.743 17.768 1.00 92.75 85 GLY A C 1
ATOM 656 O O . GLY A 1 85 ? -2.709 -0.460 17.498 1.00 92.75 85 GLY A O 1
ATOM 657 N N . THR A 1 86 ? -3.348 1.240 18.813 1.00 91.06 86 THR A N 1
ATOM 658 C CA . THR A 1 86 ? -4.128 0.412 19.748 1.00 91.06 86 THR A CA 1
ATOM 659 C C . THR A 1 86 ? -5.594 0.301 19.321 1.00 91.06 86 THR A C 1
ATOM 661 O O . THR A 1 86 ? -6.006 0.837 18.292 1.00 91.06 86 THR A O 1
ATOM 664 N N . LYS A 1 87 ? -6.419 -0.408 20.097 1.00 86.38 87 LYS A N 1
ATOM 665 C CA . LYS A 1 87 ? -7.867 -0.496 19.854 1.00 86.38 87 LYS A CA 1
ATOM 666 C C . LYS A 1 87 ? -8.575 0.848 20.076 1.00 86.38 87 LYS A C 1
ATOM 668 O O . LYS A 1 87 ? -9.494 1.203 19.343 1.00 86.38 87 LYS A O 1
ATOM 673 N N . GLU A 1 88 ? -8.118 1.628 21.049 1.00 89.62 88 GLU A N 1
ATOM 674 C CA . GLU A 1 88 ? -8.672 2.934 21.421 1.00 89.62 88 GLU A CA 1
ATOM 675 C C . GLU A 1 88 ? -8.220 4.032 20.453 1.00 89.62 88 GLU A C 1
ATOM 677 O O . GLU A 1 88 ? -8.965 4.978 20.182 1.00 89.62 88 GLU A O 1
ATOM 682 N N . LYS A 1 89 ? -6.995 3.899 19.929 1.00 92.38 89 LYS A N 1
ATOM 683 C CA . LYS A 1 89 ? -6.373 4.816 18.968 1.00 92.38 89 LYS A CA 1
ATOM 684 C C . LYS A 1 89 ? -5.770 4.018 17.804 1.00 92.38 89 LYS A C 1
ATOM 686 O O . LYS A 1 89 ? -4.550 3.870 17.734 1.00 92.38 89 LYS A O 1
ATOM 691 N N . PRO A 1 90 ? -6.605 3.485 16.898 1.00 95.19 90 PRO A N 1
ATOM 692 C CA . PRO A 1 90 ? -6.118 2.673 15.793 1.00 95.19 90 PRO A CA 1
ATOM 693 C C . PRO A 1 90 ? -5.370 3.531 14.772 1.00 95.19 90 PRO A C 1
ATOM 695 O O . PRO A 1 90 ? -5.807 4.633 14.427 1.00 95.19 90 PRO A O 1
ATOM 698 N N . SER A 1 91 ? -4.276 2.978 14.260 1.00 97.62 91 SER A N 1
ATOM 699 C CA . SER A 1 91 ? -3.476 3.498 13.154 1.00 97.62 91 SER A CA 1
ATOM 700 C C . SER A 1 91 ? -2.856 2.337 12.385 1.00 97.62 91 SER A C 1
ATOM 702 O O . SER A 1 91 ? -2.687 1.241 12.936 1.00 97.62 91 SER A O 1
ATOM 704 N N . PHE A 1 92 ? -2.535 2.577 11.118 1.00 98.44 92 PHE A N 1
ATOM 705 C CA . PHE A 1 92 ? -1.983 1.562 10.229 1.00 98.44 92 PHE A CA 1
ATOM 706 C C . PHE A 1 92 ? -0.804 2.098 9.427 1.00 98.44 92 PHE A C 1
ATOM 708 O O . PHE A 1 92 ? -0.681 3.303 9.207 1.00 98.44 92 PHE A O 1
ATOM 715 N N . LYS A 1 93 ? 0.025 1.172 8.959 1.00 98.44 93 LYS A N 1
ATOM 716 C CA . LYS A 1 93 ? 1.085 1.414 7.992 1.00 98.44 93 LYS A CA 1
ATOM 717 C C . LYS A 1 93 ? 0.956 0.407 6.855 1.00 98.44 93 LYS A C 1
ATOM 719 O O . LYS A 1 93 ? 0.789 -0.782 7.111 1.00 98.44 93 LYS A O 1
ATOM 724 N N . VAL A 1 94 ? 0.993 0.884 5.619 1.00 98.50 94 VAL A N 1
ATOM 725 C CA . VAL A 1 94 ? 0.982 0.068 4.402 1.00 98.50 94 VAL A CA 1
ATOM 726 C C . VAL A 1 94 ? 2.358 0.167 3.768 1.00 98.50 94 VAL A C 1
ATOM 728 O O . VAL A 1 94 ? 2.859 1.268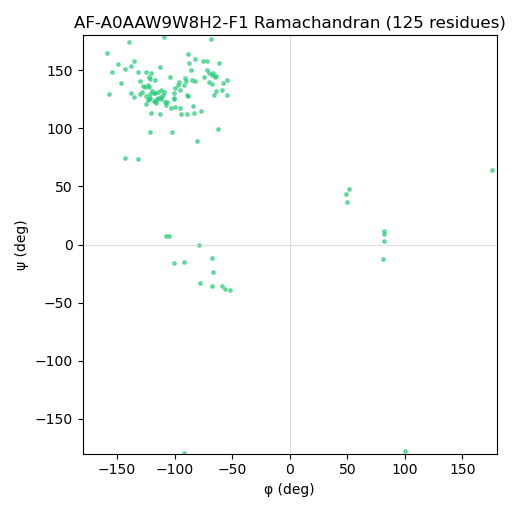 3.564 1.00 98.50 94 VAL A O 1
ATOM 731 N N . ILE A 1 95 ? 2.978 -0.966 3.462 1.00 97.88 95 ILE A N 1
ATOM 732 C CA . ILE A 1 95 ? 4.312 -1.019 2.869 1.00 97.88 95 ILE A CA 1
ATOM 733 C C . ILE A 1 95 ? 4.207 -1.747 1.535 1.00 97.88 95 ILE A C 1
ATOM 735 O O . ILE A 1 95 ? 3.945 -2.947 1.499 1.00 97.88 95 ILE A O 1
ATOM 739 N N . TYR A 1 96 ? 4.448 -1.023 0.446 1.00 97.81 96 TYR A N 1
ATOM 740 C CA . TYR A 1 96 ? 4.628 -1.594 -0.881 1.00 97.81 96 TYR A CA 1
ATOM 741 C C . TYR A 1 96 ? 6.116 -1.799 -1.143 1.00 97.81 96 TYR A C 1
ATOM 743 O O . TYR A 1 96 ? 6.864 -0.830 -1.277 1.00 97.81 96 TYR A O 1
ATOM 751 N N . ARG A 1 97 ? 6.571 -3.050 -1.236 1.00 96.88 97 ARG A N 1
ATOM 752 C CA . ARG A 1 97 ? 7.971 -3.380 -1.542 1.00 96.88 97 ARG A CA 1
ATOM 753 C C . ARG A 1 97 ? 8.095 -3.909 -2.957 1.00 96.88 97 ARG A C 1
ATOM 755 O O . ARG A 1 97 ? 7.469 -4.909 -3.301 1.00 96.88 97 ARG A O 1
ATOM 762 N N . GLN A 1 98 ? 8.924 -3.243 -3.750 1.00 96.25 98 GLN A N 1
ATOM 763 C CA . GLN A 1 98 ? 9.148 -3.579 -5.144 1.00 96.25 98 GLN A CA 1
ATOM 764 C C . GLN A 1 98 ? 9.666 -5.014 -5.292 1.00 96.25 98 GLN A C 1
ATOM 766 O O . GLN A 1 98 ? 10.609 -5.427 -4.615 1.00 96.25 98 GLN A O 1
ATOM 771 N N . LEU A 1 99 ? 9.059 -5.743 -6.222 1.00 93.19 99 LEU A N 1
ATOM 772 C CA . LEU A 1 99 ? 9.510 -7.046 -6.680 1.00 93.19 99 LEU A CA 1
ATOM 773 C C . LEU A 1 99 ? 10.745 -6.894 -7.590 1.00 93.19 99 LEU A C 1
ATOM 775 O O . LEU A 1 99 ? 10.817 -5.941 -8.375 1.00 93.19 99 LEU A O 1
ATOM 779 N N . PRO A 1 100 ? 11.713 -7.825 -7.534 1.00 88.81 100 PRO A N 1
ATOM 780 C CA . PRO A 1 100 ? 12.802 -7.874 -8.503 1.00 88.81 100 PRO A CA 1
ATOM 781 C C . PRO A 1 100 ? 12.258 -7.924 -9.936 1.00 88.81 100 PRO A C 1
ATOM 783 O O . PRO A 1 100 ? 11.259 -8.587 -10.208 1.00 88.81 100 PRO A O 1
ATOM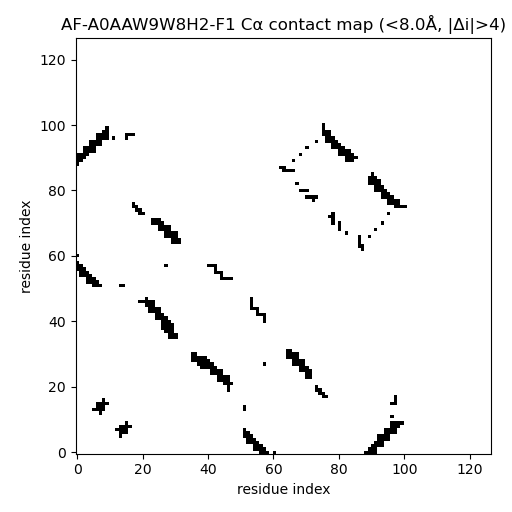 786 N N . SER A 1 101 ? 12.919 -7.236 -10.865 1.00 85.00 101 SER A N 1
ATOM 787 C CA . SER A 1 101 ? 12.551 -7.260 -12.284 1.00 85.00 101 SER A CA 1
ATOM 788 C C . SER A 1 101 ? 13.796 -7.217 -13.163 1.00 85.00 101 SER A C 1
ATOM 790 O O . SER A 1 101 ? 14.824 -6.669 -12.764 1.00 85.00 101 SER A O 1
ATOM 792 N N . LEU A 1 102 ? 13.698 -7.803 -14.357 1.00 82.94 102 LEU A N 1
ATOM 793 C CA . LEU A 1 102 ? 14.740 -7.788 -15.377 1.00 82.94 102 LEU A CA 1
ATOM 794 C C . LEU A 1 102 ? 14.159 -7.199 -16.663 1.00 82.94 102 LEU A C 1
ATOM 796 O O . LEU A 1 102 ? 13.184 -7.723 -17.199 1.00 82.94 102 LEU A O 1
ATOM 800 N N . THR A 1 103 ? 14.790 -6.146 -17.178 1.00 80.81 103 THR A N 1
ATOM 801 C CA . THR A 1 103 ? 14.435 -5.539 -18.465 1.00 80.81 103 THR A CA 1
ATOM 802 C C . THR A 1 103 ? 15.588 -5.720 -19.437 1.00 80.81 103 THR A C 1
ATOM 804 O O . THR A 1 103 ? 16.710 -5.305 -19.156 1.00 80.81 103 THR A O 1
ATOM 807 N N . VAL A 1 104 ? 15.311 -6.308 -20.599 1.00 81.31 104 VAL A N 1
ATOM 808 C CA . VAL A 1 104 ? 16.306 -6.551 -21.648 1.00 81.31 104 VAL A CA 1
ATOM 809 C C . VAL A 1 104 ? 15.903 -5.785 -22.904 1.00 81.31 104 VAL A C 1
ATOM 811 O O . VAL A 1 104 ? 14.799 -5.963 -23.412 1.00 81.31 104 VAL A O 1
ATOM 814 N N . LYS A 1 105 ? 16.787 -4.916 -23.409 1.00 81.31 105 LYS A N 1
ATOM 815 C CA . LYS A 1 105 ? 16.536 -4.084 -24.595 1.00 81.31 105 LYS A CA 1
ATOM 816 C C . LYS A 1 105 ? 17.626 -4.306 -25.638 1.00 81.31 105 LYS A C 1
ATOM 818 O O . LYS A 1 105 ? 18.805 -4.148 -25.340 1.00 81.31 105 LYS A O 1
ATOM 823 N N . LYS A 1 106 ? 17.227 -4.608 -26.876 1.00 75.06 106 LYS A N 1
ATOM 824 C CA . LYS A 1 106 ? 18.121 -4.576 -28.040 1.00 75.06 106 LYS A CA 1
ATOM 825 C C . LYS A 1 106 ? 18.104 -3.180 -28.655 1.00 75.06 106 LYS A C 1
ATOM 827 O O . LYS A 1 106 ? 17.036 -2.652 -28.952 1.00 75.06 106 LYS A O 1
ATOM 832 N N . ILE A 1 107 ? 19.284 -2.608 -28.863 1.00 76.88 107 ILE A N 1
ATOM 833 C CA . ILE A 1 107 ? 19.485 -1.367 -29.615 1.00 76.88 107 ILE A CA 1
ATOM 834 C C . ILE A 1 107 ? 20.347 -1.731 -30.826 1.00 76.88 107 ILE A C 1
ATOM 836 O O . ILE A 1 107 ? 21.330 -2.453 -30.686 1.00 76.88 107 ILE A O 1
ATOM 840 N N . LEU A 1 108 ? 19.925 -1.314 -32.018 1.00 73.75 108 LEU A N 1
ATOM 841 C CA . LEU A 1 108 ? 20.698 -1.466 -33.249 1.00 73.75 108 LEU A CA 1
ATOM 842 C C . LEU A 1 108 ? 21.364 -0.124 -33.552 1.00 73.75 108 LEU A C 1
ATOM 844 O O . LEU A 1 108 ? 20.669 0.886 -33.634 1.00 73.75 108 LEU A O 1
ATOM 848 N N . GLU A 1 109 ? 22.682 -0.120 -33.723 1.00 70.94 109 GLU A N 1
ATOM 849 C CA . GLU A 1 109 ? 23.451 1.049 -34.156 1.00 70.94 109 GLU A CA 1
ATOM 850 C C . GLU A 1 109 ? 23.997 0.777 -35.571 1.00 70.94 109 GLU A C 1
ATOM 852 O O . GLU A 1 109 ? 24.642 -0.249 -35.789 1.00 70.94 109 GLU A O 1
ATOM 857 N N . GLY A 1 110 ? 23.719 1.662 -36.540 1.00 67.44 110 GLY A N 1
ATOM 858 C CA . GLY A 1 110 ? 24.242 1.582 -37.917 1.00 67.44 110 GLY A CA 1
ATOM 859 C C . GLY A 1 110 ? 23.292 1.015 -38.987 1.00 67.44 110 GLY A C 1
ATOM 860 O O . GLY A 1 110 ? 22.120 0.735 -38.733 1.00 67.44 110 GLY A O 1
ATOM 861 N N . GLU A 1 111 ? 23.807 0.901 -40.218 1.00 57.75 111 GLU A N 1
ATOM 862 C CA . GLU A 1 111 ? 23.063 0.454 -41.403 1.00 57.75 111 GLU A CA 1
ATOM 863 C C . GLU A 1 111 ? 22.594 -1.003 -41.247 1.00 57.75 111 GLU A C 1
ATOM 865 O O . GLU A 1 111 ? 23.342 -1.884 -40.808 1.00 57.75 111 GLU A O 1
ATOM 870 N N . GLN A 1 112 ? 21.315 -1.244 -41.554 1.00 60.88 112 GLN A N 1
ATOM 871 C CA . GLN A 1 112 ? 20.624 -2.498 -41.269 1.00 60.88 112 GLN A CA 1
ATOM 872 C C . GLN A 1 112 ? 21.263 -3.670 -42.016 1.00 60.88 112 GLN A C 1
ATOM 874 O O . GLN A 1 112 ? 20.967 -3.931 -43.176 1.00 60.88 112 GLN A O 1
ATOM 879 N N . SER A 1 113 ? 22.097 -4.435 -41.316 1.00 61.06 113 SER A N 1
ATOM 880 C CA . SER A 1 113 ? 22.445 -5.787 -41.740 1.00 61.06 113 SER A CA 1
ATOM 881 C C . SER A 1 113 ? 21.259 -6.701 -41.393 1.00 61.06 113 SER A C 1
ATOM 883 O O . SER A 1 113 ? 20.976 -6.872 -40.204 1.00 61.06 113 SER A O 1
ATOM 885 N N . PRO A 1 114 ? 20.549 -7.298 -42.367 1.00 60.34 114 PRO A N 1
ATOM 886 C CA . PRO A 1 114 ? 19.255 -7.936 -42.114 1.00 60.34 114 PRO A CA 1
ATOM 887 C C . PRO A 1 114 ? 19.308 -9.195 -41.233 1.00 60.34 114 PRO A C 1
ATOM 889 O O . PRO A 1 114 ? 18.266 -9.639 -40.770 1.00 60.34 114 PRO A O 1
ATOM 892 N N . ASN A 1 115 ? 20.483 -9.768 -40.946 1.00 57.59 115 ASN A N 1
ATOM 893 C CA . ASN A 1 115 ? 20.577 -11.106 -40.353 1.00 57.59 115 ASN A CA 1
ATOM 894 C C . ASN A 1 115 ? 21.716 -11.262 -39.330 1.00 57.59 115 ASN A C 1
ATOM 896 O O . ASN A 1 115 ? 22.710 -11.936 -39.589 1.00 57.59 115 ASN A O 1
ATOM 900 N N . LYS A 1 116 ? 21.561 -10.704 -38.124 1.00 62.41 116 LYS A N 1
ATOM 901 C CA . LYS A 1 116 ? 22.270 -11.222 -36.937 1.00 62.41 116 LYS A CA 1
ATOM 902 C C . LYS A 1 116 ? 21.250 -11.626 -35.877 1.00 62.41 116 LYS A C 1
ATOM 904 O O . LYS A 1 116 ? 20.731 -10.789 -35.132 1.00 62.41 116 LYS A O 1
ATOM 909 N N . SER A 1 117 ? 20.935 -12.921 -35.846 1.00 69.31 117 SER A N 1
ATOM 910 C CA . SER A 1 117 ? 20.263 -13.555 -34.712 1.00 69.31 117 SER A CA 1
ATOM 911 C C . SER A 1 117 ? 21.112 -13.357 -33.458 1.00 69.31 117 SER A C 1
ATOM 913 O O . SER A 1 117 ? 22.337 -13.461 -33.511 1.00 69.31 117 SER A O 1
ATOM 915 N N . PHE A 1 118 ? 20.468 -13.070 -32.335 1.00 68.88 118 PHE A N 1
ATOM 916 C CA . PHE A 1 118 ? 21.117 -12.982 -31.033 1.00 68.88 118 PHE A CA 1
ATOM 917 C C . PHE A 1 118 ? 20.308 -13.826 -30.056 1.00 68.88 118 PHE A C 1
ATOM 919 O O . PHE A 1 118 ? 19.078 -13.839 -30.116 1.00 68.88 118 PHE A O 1
ATOM 926 N N . THR A 1 119 ? 21.009 -14.523 -29.174 1.00 77.75 119 THR A N 1
ATOM 927 C CA . THR A 1 119 ? 20.409 -15.358 -28.136 1.00 77.75 119 THR A CA 1
ATOM 928 C C . THR A 1 119 ? 20.749 -14.744 -26.792 1.00 77.75 119 THR A C 1
ATOM 930 O O . THR A 1 119 ? 21.907 -14.415 -26.539 1.00 77.75 119 THR A O 1
ATOM 933 N N . ILE A 1 120 ? 19.745 -14.585 -25.933 1.00 77.75 120 ILE A N 1
ATOM 934 C CA . ILE A 1 120 ? 19.930 -14.136 -24.553 1.00 77.75 120 ILE A CA 1
ATOM 935 C C . ILE A 1 120 ? 19.579 -15.310 -23.652 1.00 77.75 120 ILE A C 1
ATOM 937 O O . ILE A 1 120 ? 18.424 -15.722 -23.596 1.00 77.75 120 ILE A O 1
ATOM 941 N N . ASN A 1 121 ? 20.584 -15.846 -22.964 1.00 82.44 121 ASN A N 1
ATOM 942 C CA . ASN A 1 121 ? 20.398 -16.887 -21.961 1.00 82.44 121 ASN A CA 1
ATOM 943 C C . ASN A 1 121 ? 20.312 -16.214 -20.591 1.00 82.44 121 ASN A C 1
ATOM 945 O O . ASN A 1 121 ? 21.264 -15.558 -20.168 1.00 82.44 121 ASN A O 1
ATOM 949 N N . VAL A 1 122 ? 19.170 -16.350 -19.920 1.00 79.62 122 VAL A N 1
ATOM 950 C CA . VAL A 1 122 ? 18.942 -15.800 -18.580 1.00 79.62 122 VAL A CA 1
ATOM 951 C C . VAL A 1 122 ? 18.822 -16.957 -17.599 1.00 79.62 122 VAL A C 1
ATOM 953 O O . VAL A 1 122 ? 17.990 -17.840 -17.794 1.00 79.62 122 VAL A O 1
ATOM 956 N N . THR A 1 123 ? 19.615 -16.918 -16.532 1.00 81.75 123 THR A N 1
ATOM 957 C CA . THR A 1 123 ? 19.502 -17.845 -15.404 1.00 81.75 123 THR A CA 1
ATOM 958 C C . THR A 1 123 ? 19.150 -17.045 -14.161 1.00 81.75 123 THR A C 1
ATOM 960 O O . THR A 1 123 ? 19.875 -16.119 -13.798 1.00 81.75 123 THR A O 1
ATOM 963 N N . PHE A 1 124 ? 18.047 -17.405 -13.510 1.00 77.06 124 PHE A N 1
ATOM 964 C CA . PHE A 1 124 ? 17.711 -16.917 -12.178 1.00 77.06 124 PHE A CA 1
ATOM 965 C C . PHE A 1 124 ? 18.103 -17.984 -11.161 1.00 77.06 124 PHE A C 1
ATOM 967 O O . PHE A 1 124 ? 17.828 -19.166 -11.361 1.00 77.06 124 PHE A O 1
ATOM 974 N N . SER A 1 125 ? 18.749 -17.565 -10.084 1.00 77.31 125 SER A N 1
ATOM 975 C CA . SER A 1 125 ? 19.104 -18.425 -8.963 1.00 77.31 125 SER A CA 1
ATOM 976 C C . SER A 1 125 ? 18.836 -17.668 -7.675 1.00 77.31 125 SER A C 1
ATOM 978 O O . SER A 1 125 ? 19.299 -16.533 -7.531 1.00 77.31 125 SER A O 1
ATOM 980 N N . ASP A 1 126 ? 18.134 -18.305 -6.747 1.00 77.88 126 ASP A N 1
ATOM 981 C CA . ASP A 1 126 ? 18.100 -17.848 -5.363 1.00 77.88 126 ASP A CA 1
ATOM 982 C C . ASP A 1 126 ? 19.455 -18.132 -4.693 1.00 77.88 126 ASP A C 1
ATOM 984 O O . ASP A 1 126 ? 20.242 -18.952 -5.180 1.00 77.88 126 ASP A O 1
ATOM 988 N N . LYS A 1 127 ? 19.754 -17.400 -3.618 1.00 57.22 127 LYS A N 1
ATOM 989 C CA . LYS A 1 127 ? 21.005 -17.528 -2.863 1.00 57.22 127 LYS A CA 1
ATOM 990 C C . LYS A 1 127 ? 20.829 -18.422 -1.645 1.00 57.22 127 LYS A C 1
ATOM 992 O O . LYS A 1 127 ? 19.768 -18.295 -0.996 1.00 57.22 127 LYS A O 1
#

Solvent-accessible surface area (backbone atoms only — not comparable to full-atom values): 8109 Å² total; per-residue (Å²): 70,49,34,40,37,38,39,18,16,72,88,66,44,83,69,47,86,60,73,75,65,71,52,48,65,35,29,34,28,40,34,56,96,91,44,72,41,75,63,67,41,73,43,74,40,70,53,50,94,92,49,54,63,46,81,46,59,47,74,96,68,78,84,89,42,47,75,48,75,47,73,68,90,50,76,56,39,48,78,46,76,44,78,76,41,49,67,91,55,48,31,35,37,36,40,35,36,30,52,87,84,88,87,88,83,92,82,88,84,78,84,85,70,95,80,75,89,82,84,84,88,84,84,89,78,89,135

Foldseek 3Di:
DKEKEAEAEQVRHHDHPDDWDQKKKKAKWWDDPHDIDTRPDIDIWGDDPPDRMTMDDDPPDDAPIDIDMDTDDTPQWDKDKDFPDDSRDTYIYIYTYGDDDDDDDDDDDDDDPPDDDDDDDDDDDDD

Nearest PDB structures (foldseek):
  7vcr-assembly2_B  TM=9.452E-01  e=3.259E-11  Streptococcus oralis ATCC 35037
  7w6b-assembly1_A  TM=9.508E-01  e=3.636E-11  Streptococcus oralis ATCC 35037
  7vcr-assembly1_A  TM=8.514E-01  e=9.230E-11  Streptococcus oralis ATCC 35037
  7vcn-assembly2_B  TM=8.410E-01  e=2.475E-10  Streptococcus oralis ATCC 35037

Secondary structure (DSSP, 8-state):
-EEEEEEE-TTSSS---SPPPSEEEEEEEEEETTEEEEEEEEEEEEPPTT-SEEEEE--SPPSS-EEEEE----TTEEEEEEE-S-SSS--EEEEEEEPP---------SS--S-------------

pLDDT: mean 89.64, std 10.37, range [57.22, 98.5]

Radius of gyration: 21.05 Å; Cα contacts (8 Å, |Δi|>4): 231; chains: 1; bounding box: 43×32×64 Å

Organism: Streptococcus pneumoniae (NCBI:txid1313)